Protein AF-A0A966K8R2-F1 (afdb_monomer_lite)

Secondary structure (DSSP, 8-state):
------HHHHHHHHHHHTTS--HHHHHHHHHHHHHT---HHHHHHHHHHTTSB-TTS-B-HHHHHHHHHHHHHHHHHHHTTS--

Foldseek 3Di:
DDPPPDPCVVLVVVLVVPPPDDLLRVQLVVQCVVVVDPDSVVSVVVCCVQQQAHPVRHGDPVSVVVSVVVVVVSVVVVVVVPPD

Radius of gyration: 14.48 Å; chains: 1; bounding box: 44×28×34 Å

pLDDT: mean 74.69, std 22.59, range [35.59, 97.81]

Sequence (84 aa):
MAVHITDDALTGGMLMFMRNTTARDWILRYIEMRHDINDPIEVLRIAQTADYIDQNSNVTVTGKLLFEFGMYDGVHKNNQHQFT

Structure (mmCIF, N/CA/C/O backbone):
data_AF-A0A966K8R2-F1
#
_entry.id   AF-A0A966K8R2-F1
#
loop_
_atom_site.group_PDB
_atom_site.id
_atom_site.type_symbol
_atom_site.label_atom_id
_atom_site.label_alt_id
_atom_site.label_comp_id
_atom_site.label_asym_id
_atom_site.label_entity_id
_atom_site.label_seq_id
_atom_site.pdbx_PDB_ins_code
_atom_site.Cartn_x
_atom_site.Cartn_y
_atom_site.Cartn_z
_atom_site.occupancy
_atom_site.B_iso_or_equiv
_atom_site.auth_seq_id
_atom_site.auth_comp_id
_atom_site.auth_asym_id
_atom_site.auth_atom_id
_atom_site.pdbx_PDB_model_num
ATOM 1 N N . MET A 1 1 ? 16.505 -17.537 -25.510 1.00 35.59 1 MET A N 1
ATOM 2 C CA . MET A 1 1 ? 17.470 -16.690 -24.781 1.00 35.59 1 MET A CA 1
ATOM 3 C C . MET A 1 1 ? 16.746 -16.178 -23.550 1.00 35.59 1 MET A C 1
ATOM 5 O O . MET A 1 1 ? 15.852 -15.361 -23.699 1.00 35.59 1 MET A O 1
ATOM 9 N N . ALA A 1 2 ? 17.006 -16.764 -22.381 1.00 36.84 2 ALA A N 1
ATOM 10 C CA . ALA A 1 2 ? 16.400 -16.307 -21.135 1.00 36.84 2 ALA A CA 1
ATOM 11 C C . ALA A 1 2 ? 17.167 -15.064 -20.676 1.00 36.84 2 ALA A C 1
ATOM 13 O O . ALA A 1 2 ? 18.382 -15.131 -20.488 1.00 36.84 2 ALA A O 1
ATOM 14 N N . VAL A 1 3 ? 16.483 -13.924 -20.575 1.00 44.75 3 VAL A N 1
ATOM 15 C CA . VAL A 1 3 ? 17.068 -12.715 -19.995 1.00 44.75 3 VAL A CA 1
ATOM 16 C C . VAL A 1 3 ? 17.179 -12.974 -18.499 1.00 44.75 3 VAL A C 1
ATOM 18 O O . VAL A 1 3 ? 16.187 -12.956 -17.778 1.00 44.75 3 VAL A O 1
ATOM 21 N N . HIS A 1 4 ? 18.390 -13.292 -18.055 1.00 41.56 4 HIS A N 1
ATOM 22 C CA . HIS A 1 4 ? 18.736 -13.380 -16.645 1.00 41.56 4 HIS A CA 1
ATOM 23 C C . HIS A 1 4 ? 18.797 -11.940 -16.120 1.00 41.56 4 HIS A C 1
ATOM 25 O O . HIS A 1 4 ? 19.834 -11.285 -16.196 1.00 41.56 4 HIS A O 1
ATOM 31 N N . ILE A 1 5 ? 17.654 -11.402 -15.692 1.00 49.16 5 ILE A N 1
ATOM 32 C CA . ILE A 1 5 ? 17.629 -10.155 -14.930 1.00 49.16 5 ILE A CA 1
ATOM 33 C C . ILE A 1 5 ? 18.048 -10.549 -13.518 1.00 49.16 5 ILE A C 1
ATOM 35 O O . ILE A 1 5 ? 17.291 -11.195 -12.804 1.00 49.16 5 ILE A O 1
ATOM 39 N N . THR A 1 6 ? 19.287 -10.241 -13.152 1.00 45.31 6 THR A N 1
ATOM 40 C CA . THR A 1 6 ? 19.785 -10.401 -11.786 1.00 45.31 6 THR A CA 1
ATOM 41 C C . THR A 1 6 ? 18.944 -9.548 -10.834 1.00 45.31 6 THR A C 1
ATOM 43 O O . THR A 1 6 ? 18.788 -8.344 -11.055 1.00 45.31 6 THR A O 1
ATOM 46 N N . ASP A 1 7 ? 18.424 -10.164 -9.767 1.00 50.00 7 ASP A N 1
ATOM 47 C CA . ASP A 1 7 ? 17.666 -9.524 -8.679 1.00 50.00 7 ASP A CA 1
ATOM 48 C C . ASP A 1 7 ? 18.357 -8.261 -8.117 1.00 50.00 7 ASP A C 1
ATOM 50 O O . ASP A 1 7 ? 17.701 -7.319 -7.663 1.00 50.00 7 ASP A O 1
ATOM 54 N N . ASP A 1 8 ? 19.683 -8.177 -8.226 1.00 44.28 8 ASP A N 1
ATOM 55 C CA . ASP A 1 8 ? 20.492 -7.042 -7.775 1.00 44.28 8 ASP A CA 1
ATOM 56 C C . ASP A 1 8 ? 20.249 -5.749 -8.572 1.00 44.28 8 ASP A C 1
ATOM 58 O O . ASP A 1 8 ? 20.300 -4.652 -8.010 1.00 44.28 8 ASP A O 1
ATOM 62 N N . ALA A 1 9 ? 19.929 -5.845 -9.868 1.00 41.62 9 ALA A N 1
ATOM 63 C CA . ALA A 1 9 ? 19.665 -4.672 -10.707 1.00 41.62 9 ALA A CA 1
ATOM 64 C C . ALA A 1 9 ? 18.292 -4.048 -10.406 1.00 41.62 9 ALA A C 1
ATOM 66 O O . ALA A 1 9 ? 18.136 -2.824 -10.440 1.00 41.62 9 ALA A O 1
ATOM 67 N N . LEU A 1 10 ? 17.312 -4.886 -10.053 1.00 48.56 10 LEU A N 1
ATOM 68 C CA . LEU A 1 10 ? 16.002 -4.449 -9.575 1.00 48.56 10 LEU A CA 1
ATOM 69 C C . LEU A 1 10 ? 16.123 -3.825 -8.180 1.00 48.56 10 LEU A C 1
ATOM 71 O O . LEU A 1 10 ? 15.570 -2.757 -7.934 1.00 48.56 10 LEU A O 1
ATOM 75 N N . THR A 1 11 ? 16.918 -4.426 -7.295 1.00 49.00 11 THR A N 1
ATOM 76 C CA . THR A 1 11 ? 17.059 -3.973 -5.904 1.00 49.00 11 THR A CA 1
ATOM 77 C C . THR A 1 11 ? 17.866 -2.670 -5.791 1.00 49.00 11 THR A C 1
ATOM 79 O O . THR A 1 11 ? 17.444 -1.736 -5.107 1.00 49.00 11 THR A O 1
ATOM 82 N N . GLY A 1 12 ? 18.988 -2.546 -6.511 1.00 42.00 12 GLY A N 1
ATOM 83 C CA . GLY A 1 12 ? 19.845 -1.351 -6.499 1.00 42.00 12 GLY A CA 1
ATOM 84 C C . GLY A 1 12 ? 19.254 -0.144 -7.240 1.00 42.00 12 GLY A C 1
ATOM 85 O O . GLY A 1 12 ? 19.363 0.988 -6.765 1.00 42.00 12 GLY A O 1
ATOM 86 N N . GLY A 1 13 ? 18.571 -0.373 -8.369 1.00 45.84 13 GLY A N 1
ATOM 87 C CA . GLY A 1 13 ? 17.874 0.680 -9.120 1.00 45.84 13 GLY A CA 1
ATOM 88 C C . GLY A 1 13 ? 16.640 1.222 -8.389 1.00 45.84 13 GLY A C 1
ATOM 89 O O . GLY A 1 13 ? 16.383 2.428 -8.418 1.00 45.84 13 GLY A O 1
ATOM 90 N N . MET A 1 14 ? 15.919 0.360 -7.664 1.00 49.88 14 MET A N 1
ATOM 91 C CA . MET A 1 14 ? 14.810 0.775 -6.801 1.00 49.88 14 MET A CA 1
ATOM 92 C C . MET A 1 14 ? 15.283 1.646 -5.628 1.00 49.88 14 MET A C 1
ATOM 94 O O . MET A 1 14 ? 14.626 2.635 -5.310 1.00 49.88 14 MET A O 1
ATOM 98 N N . LEU A 1 15 ? 16.437 1.344 -5.020 1.00 47.09 15 LEU A N 1
ATOM 99 C CA . LEU A 1 15 ? 16.974 2.083 -3.866 1.00 47.09 15 LEU A CA 1
ATOM 100 C C . LEU A 1 15 ? 17.353 3.544 -4.183 1.00 47.09 15 LEU A C 1
ATOM 102 O O . LEU A 1 15 ? 17.207 4.407 -3.317 1.00 47.09 15 LEU A O 1
ATOM 106 N N . MET A 1 16 ? 17.784 3.862 -5.411 1.00 42.75 16 MET A N 1
ATOM 107 C CA . MET A 1 16 ? 18.070 5.254 -5.807 1.00 42.75 16 MET A CA 1
ATOM 108 C C . MET A 1 16 ? 16.805 6.099 -6.029 1.00 42.75 16 MET A C 1
ATOM 110 O O . MET A 1 16 ? 16.830 7.303 -5.770 1.00 42.75 16 MET A O 1
ATOM 114 N N . PHE A 1 17 ? 15.684 5.495 -6.436 1.00 48.06 17 PHE A N 1
ATOM 115 C CA . PHE A 1 17 ? 14.414 6.210 -6.638 1.00 48.06 17 PHE A CA 1
ATOM 116 C C . PHE A 1 17 ? 13.666 6.521 -5.325 1.00 48.06 17 PHE A C 1
ATOM 118 O O . PHE A 1 17 ? 12.828 7.423 -5.274 1.00 48.06 17 PHE A O 1
ATOM 125 N N . MET A 1 18 ? 13.985 5.828 -4.227 1.00 52.12 18 MET A N 1
ATOM 126 C CA . MET A 1 18 ? 13.260 5.944 -2.951 1.00 52.12 18 MET A CA 1
ATOM 127 C C . MET A 1 18 ? 13.642 7.150 -2.086 1.00 52.12 18 MET A C 1
ATOM 129 O O . MET A 1 18 ? 12.993 7.399 -1.075 1.00 52.12 18 MET A O 1
ATOM 133 N N . ARG A 1 19 ? 14.654 7.942 -2.458 1.00 47.78 19 ARG A N 1
ATOM 134 C CA . ARG A 1 19 ? 15.057 9.112 -1.655 1.00 47.78 19 ARG A CA 1
ATOM 135 C C . ARG A 1 19 ? 14.069 10.286 -1.711 1.00 47.78 19 ARG A C 1
ATOM 137 O O . ARG A 1 19 ? 14.192 11.190 -0.895 1.00 47.78 19 ARG A O 1
ATOM 144 N N . ASN A 1 20 ? 13.112 10.268 -2.644 1.00 54.41 20 ASN A N 1
ATOM 145 C CA . ASN A 1 20 ? 12.137 11.348 -2.848 1.00 54.41 20 ASN A CA 1
ATOM 146 C C . ASN A 1 20 ? 10.714 10.848 -3.183 1.00 54.41 20 ASN A C 1
ATOM 148 O O . ASN A 1 20 ? 9.897 11.608 -3.697 1.00 54.41 20 ASN A O 1
ATOM 152 N N . THR A 1 21 ? 10.427 9.566 -2.938 1.00 69.94 21 THR A N 1
ATOM 153 C CA . THR A 1 21 ? 9.134 8.945 -3.266 1.00 69.94 21 THR A CA 1
ATOM 154 C C . THR A 1 21 ? 8.189 9.045 -2.069 1.00 69.94 21 THR A C 1
ATOM 156 O O . THR A 1 21 ? 8.592 8.789 -0.934 1.00 69.94 21 THR A O 1
ATOM 159 N N . THR A 1 22 ? 6.929 9.427 -2.299 1.00 87.44 22 THR A N 1
ATOM 160 C CA . THR A 1 22 ? 5.932 9.480 -1.221 1.00 87.44 22 THR A CA 1
ATOM 161 C C . THR A 1 22 ? 5.555 8.067 -0.767 1.00 87.44 22 THR A C 1
ATOM 163 O O . THR A 1 22 ? 5.599 7.124 -1.557 1.00 87.44 22 THR A O 1
ATOM 166 N N . ALA A 1 23 ? 5.126 7.902 0.490 1.00 89.56 23 ALA A N 1
ATOM 167 C CA . ALA A 1 23 ? 4.671 6.600 0.989 1.00 89.56 23 ALA A CA 1
ATOM 168 C C . ALA A 1 23 ? 3.571 5.992 0.100 1.00 89.56 23 ALA A C 1
ATOM 170 O O . ALA A 1 23 ? 3.562 4.792 -0.149 1.00 89.56 23 ALA A O 1
ATOM 171 N N . ARG A 1 24 ? 2.685 6.834 -0.443 1.00 92.88 24 ARG A N 1
ATOM 172 C CA . ARG A 1 24 ? 1.620 6.421 -1.360 1.00 92.88 24 ARG A CA 1
ATOM 173 C C . ARG A 1 24 ? 2.179 5.805 -2.642 1.00 92.88 24 ARG A C 1
ATOM 175 O O . ARG A 1 24 ? 1.789 4.699 -2.998 1.00 92.88 24 ARG A O 1
ATOM 182 N N . ASP A 1 25 ? 3.084 6.507 -3.316 1.00 91.56 25 ASP A N 1
ATOM 183 C CA . ASP A 1 25 ? 3.642 6.048 -4.592 1.00 91.56 25 ASP A CA 1
ATOM 184 C C . ASP A 1 25 ? 4.479 4.781 -4.401 1.00 91.56 25 ASP A C 1
ATOM 186 O O . ASP A 1 25 ? 4.410 3.858 -5.210 1.00 91.56 25 ASP A O 1
ATOM 190 N N . TRP A 1 26 ? 5.205 4.699 -3.282 1.00 92.00 26 TRP A N 1
ATOM 191 C CA . TRP A 1 26 ? 5.941 3.496 -2.911 1.00 92.00 26 TRP A CA 1
ATOM 192 C C . TRP A 1 26 ? 5.007 2.295 -2.713 1.00 92.00 26 TRP A C 1
ATOM 194 O O . TRP A 1 26 ? 5.280 1.224 -3.247 1.00 92.00 26 TRP A O 1
ATOM 204 N N . ILE A 1 27 ? 3.885 2.468 -2.000 1.00 93.62 27 ILE A N 1
ATOM 205 C CA . ILE A 1 27 ? 2.897 1.400 -1.759 1.00 93.62 27 ILE A CA 1
ATOM 206 C C . ILE A 1 27 ? 2.279 0.915 -3.074 1.00 93.62 27 ILE A C 1
ATOM 208 O O . ILE A 1 27 ? 2.176 -0.291 -3.294 1.00 93.62 27 ILE A O 1
ATOM 212 N N . LEU A 1 28 ? 1.883 1.835 -3.959 1.00 93.69 28 LEU A N 1
ATOM 213 C CA . LEU A 1 28 ? 1.315 1.477 -5.262 1.00 93.69 28 LEU A CA 1
ATOM 214 C C . LEU A 1 28 ? 2.324 0.678 -6.094 1.00 93.69 28 LEU A C 1
ATOM 216 O O . LEU A 1 28 ? 2.004 -0.403 -6.582 1.00 93.69 28 LEU A O 1
ATOM 220 N N . ARG A 1 29 ? 3.573 1.147 -6.155 1.00 90.56 29 ARG A N 1
ATOM 221 C CA . ARG A 1 29 ? 4.653 0.458 -6.865 1.00 90.56 29 ARG A CA 1
ATOM 222 C C . ARG A 1 29 ? 4.966 -0.911 -6.265 1.00 90.56 29 ARG A C 1
ATOM 224 O O . ARG A 1 29 ? 5.194 -1.871 -6.995 1.00 90.56 29 ARG A O 1
ATOM 231 N N . TYR A 1 30 ? 4.963 -1.019 -4.938 1.00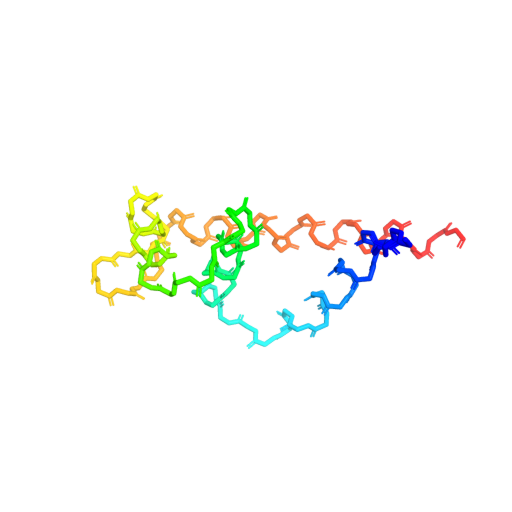 91.12 30 TYR A N 1
ATOM 232 C CA . TYR A 1 30 ? 5.141 -2.284 -4.230 1.00 91.12 30 TYR A CA 1
ATOM 233 C C . TYR A 1 30 ? 4.080 -3.312 -4.645 1.00 91.12 30 TYR A C 1
ATOM 235 O O . TYR A 1 30 ? 4.420 -4.465 -4.907 1.00 91.12 30 TYR A O 1
ATOM 243 N N . ILE A 1 31 ? 2.816 -2.896 -4.754 1.00 92.56 31 ILE A N 1
ATOM 244 C CA . ILE A 1 31 ? 1.712 -3.764 -5.183 1.00 92.56 31 ILE A CA 1
ATOM 245 C C . ILE A 1 31 ? 1.849 -4.144 -6.659 1.00 92.56 31 ILE A C 1
ATOM 247 O O . ILE A 1 31 ? 1.746 -5.331 -6.963 1.00 92.56 31 ILE A O 1
ATOM 251 N N . GLU A 1 32 ? 2.124 -3.178 -7.546 1.00 91.69 32 GLU A N 1
ATOM 252 C CA . GLU A 1 32 ? 2.382 -3.425 -8.977 1.00 91.69 32 GLU A CA 1
ATOM 253 C C . GLU A 1 32 ? 3.391 -4.559 -9.159 1.00 91.69 32 GLU A C 1
ATOM 255 O O . GLU A 1 32 ? 3.118 -5.541 -9.841 1.00 91.69 32 GLU A O 1
ATOM 260 N N . MET A 1 33 ? 4.537 -4.461 -8.481 1.00 88.25 33 MET A N 1
ATOM 261 C CA . MET A 1 33 ? 5.623 -5.430 -8.616 1.00 88.25 33 MET A CA 1
ATOM 262 C C . MET A 1 33 ? 5.311 -6.763 -7.937 1.00 88.25 33 MET A C 1
ATOM 264 O O . MET A 1 33 ? 5.635 -7.819 -8.472 1.00 88.25 33 MET A O 1
ATOM 268 N N . ARG A 1 34 ? 4.688 -6.740 -6.752 1.00 88.12 34 ARG A N 1
ATOM 269 C CA . ARG A 1 34 ? 4.378 -7.962 -5.995 1.00 88.12 34 ARG A CA 1
ATOM 270 C C . ARG A 1 34 ? 3.329 -8.827 -6.689 1.00 88.12 34 ARG A C 1
ATOM 272 O O . ARG A 1 34 ? 3.341 -10.042 -6.506 1.00 88.12 34 ARG A O 1
ATOM 279 N N . HIS A 1 35 ? 2.422 -8.204 -7.433 1.00 86.38 35 HIS A N 1
ATOM 280 C CA . HIS A 1 35 ? 1.315 -8.884 -8.097 1.00 86.38 35 HIS A CA 1
ATOM 281 C C . HIS A 1 35 ? 1.460 -8.958 -9.626 1.00 86.38 35 HIS A C 1
ATOM 283 O O . HIS A 1 35 ? 0.610 -9.579 -10.256 1.00 86.38 35 HIS A O 1
ATOM 289 N N . ASP A 1 36 ? 2.516 -8.370 -10.205 1.00 90.75 36 ASP A N 1
ATOM 290 C CA . ASP A 1 36 ? 2.736 -8.245 -11.658 1.00 90.75 36 ASP A CA 1
ATOM 291 C C . ASP A 1 36 ? 1.540 -7.597 -12.387 1.00 90.75 36 ASP A C 1
ATOM 293 O O . ASP A 1 36 ? 1.051 -8.070 -13.414 1.00 90.75 36 ASP A O 1
ATOM 297 N N . ILE A 1 37 ? 1.018 -6.511 -11.805 1.00 91.06 37 ILE A N 1
ATOM 298 C CA . ILE A 1 37 ? -0.164 -5.790 -12.299 1.00 91.06 37 ILE A CA 1
ATOM 299 C C . ILE A 1 37 ? 0.274 -4.477 -12.940 1.00 91.06 37 ILE A C 1
ATOM 301 O O . ILE A 1 37 ? 0.932 -3.657 -12.305 1.00 91.06 37 ILE A O 1
ATOM 305 N N . ASN A 1 38 ? -0.168 -4.253 -14.180 1.00 90.81 38 ASN A N 1
ATOM 306 C CA . ASN A 1 38 ? 0.088 -3.022 -14.934 1.00 90.81 38 ASN A CA 1
ATOM 307 C C . ASN A 1 38 ? -1.135 -2.085 -15.023 1.00 90.81 38 ASN A C 1
ATOM 309 O O . ASN A 1 38 ? -1.034 -1.031 -15.647 1.00 90.81 38 ASN A O 1
ATOM 313 N N . ASP A 1 39 ? -2.284 -2.452 -14.437 1.00 95.06 39 ASP A N 1
ATOM 314 C CA . ASP A 1 39 ? -3.483 -1.604 -14.363 1.00 95.06 39 ASP A CA 1
ATOM 315 C C . ASP A 1 39 ? -3.501 -0.777 -13.058 1.00 95.06 39 ASP A C 1
ATOM 317 O O . ASP A 1 39 ? -3.723 -1.336 -11.978 1.00 95.06 39 ASP A O 1
ATOM 321 N N . PRO A 1 40 ? -3.342 0.560 -13.122 1.00 91.50 40 PRO A N 1
ATOM 322 C CA . PRO A 1 40 ? -3.332 1.421 -11.939 1.00 91.50 40 PRO A CA 1
ATOM 323 C C . PRO A 1 40 ? -4.626 1.378 -11.115 1.00 91.50 40 PRO A C 1
ATOM 325 O O . PRO A 1 40 ? -4.590 1.592 -9.900 1.00 91.50 40 PRO A O 1
ATOM 328 N N . ILE A 1 41 ? -5.777 1.120 -11.749 1.00 95.31 41 ILE A N 1
ATOM 329 C CA . ILE A 1 41 ? -7.069 1.038 -11.053 1.00 95.31 41 ILE A CA 1
ATOM 330 C C . ILE A 1 41 ? -7.101 -0.218 -10.187 1.00 95.31 41 ILE A C 1
ATOM 332 O O . ILE A 1 41 ? -7.528 -0.172 -9.031 1.00 95.31 41 ILE A O 1
ATOM 336 N N . GLU A 1 42 ? -6.619 -1.337 -10.723 1.00 96.00 42 GLU A N 1
ATOM 337 C CA . GLU A 1 42 ? -6.552 -2.593 -9.988 1.00 96.00 42 GLU A CA 1
ATOM 338 C C . GLU A 1 42 ? -5.553 -2.520 -8.826 1.00 96.00 42 GLU A C 1
ATOM 340 O O . GLU A 1 42 ? -5.874 -2.946 -7.715 1.00 96.00 42 GLU A O 1
ATOM 345 N N . VAL A 1 43 ? -4.395 -1.891 -9.040 1.00 96.38 43 VAL A N 1
ATOM 346 C CA . VAL A 1 43 ? -3.393 -1.640 -7.990 1.00 96.38 43 VAL A CA 1
ATOM 347 C C . VAL A 1 43 ? -3.993 -0.814 -6.852 1.00 96.38 43 VAL A C 1
ATOM 349 O O . VAL A 1 43 ? -3.875 -1.190 -5.684 1.00 96.38 43 VAL A O 1
ATOM 352 N N . LEU A 1 44 ? -4.684 0.287 -7.172 1.00 95.69 44 LEU A N 1
ATOM 353 C CA . LEU A 1 44 ? -5.343 1.123 -6.167 1.00 95.69 44 LEU A CA 1
ATOM 354 C C . LEU A 1 44 ? -6.428 0.342 -5.415 1.00 95.69 44 LEU A C 1
ATOM 356 O O . LEU A 1 44 ? -6.515 0.438 -4.192 1.00 95.69 44 LEU A O 1
ATOM 360 N N . ARG A 1 45 ? -7.220 -0.473 -6.121 1.00 96.62 45 ARG A N 1
ATOM 361 C CA . ARG A 1 45 ? -8.251 -1.319 -5.508 1.00 96.62 45 ARG A CA 1
ATOM 362 C C . ARG A 1 45 ? -7.647 -2.312 -4.518 1.00 96.62 45 ARG A C 1
ATOM 364 O O . ARG A 1 45 ? -8.209 -2.509 -3.441 1.00 96.62 45 ARG A O 1
ATOM 371 N N . ILE A 1 46 ? -6.513 -2.926 -4.850 1.00 96.62 46 ILE A N 1
ATOM 372 C CA . ILE A 1 46 ? -5.792 -3.828 -3.941 1.00 96.62 46 ILE A CA 1
ATOM 373 C C . ILE A 1 46 ? -5.263 -3.051 -2.735 1.00 96.62 46 ILE A C 1
ATOM 375 O O . ILE A 1 46 ? -5.473 -3.485 -1.604 1.00 96.62 46 ILE A O 1
ATOM 379 N N . ALA A 1 47 ? -4.658 -1.880 -2.957 1.00 96.69 47 ALA A N 1
ATOM 380 C CA . ALA A 1 47 ? -4.164 -1.023 -1.880 1.00 96.69 47 ALA A CA 1
ATOM 381 C C . ALA A 1 47 ? -5.277 -0.637 -0.893 1.00 96.69 47 ALA A C 1
ATOM 383 O O . ALA A 1 47 ? -5.054 -0.635 0.316 1.00 96.69 47 ALA 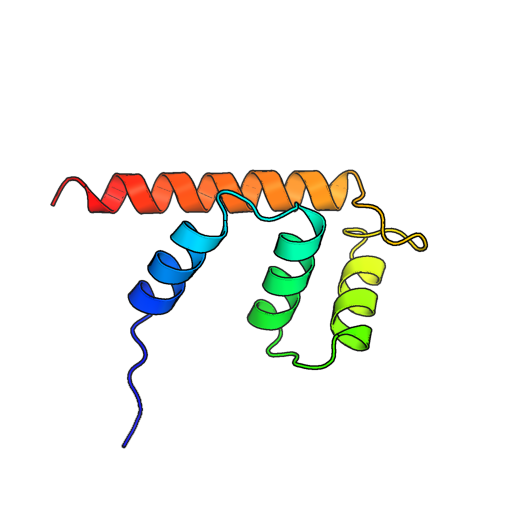A O 1
ATOM 384 N N . GLN A 1 48 ? -6.478 -0.358 -1.405 1.00 97.75 48 GLN A N 1
ATOM 385 C CA . GLN A 1 48 ? -7.659 -0.048 -0.600 1.00 97.75 48 GLN A CA 1
ATOM 386 C C . GLN A 1 48 ? -8.236 -1.271 0.108 1.00 97.75 48 GLN A C 1
ATOM 388 O O . GLN A 1 48 ? -8.585 -1.202 1.282 1.00 97.75 48 GLN A O 1
ATOM 393 N N . THR A 1 49 ? -8.295 -2.413 -0.578 1.00 97.31 49 THR A N 1
ATOM 394 C CA . THR A 1 49 ? -8.780 -3.673 0.006 1.00 97.31 49 THR A CA 1
ATOM 395 C C . THR A 1 49 ? -7.882 -4.141 1.155 1.00 97.31 49 THR A C 1
ATOM 397 O O . THR A 1 49 ? -8.371 -4.712 2.125 1.00 97.31 49 THR A O 1
ATOM 400 N N . ALA A 1 50 ? -6.578 -3.878 1.060 1.00 95.62 50 ALA A N 1
ATOM 401 C CA . ALA A 1 50 ? -5.590 -4.201 2.084 1.00 95.62 50 ALA A CA 1
ATOM 402 C C . ALA A 1 50 ? -5.449 -3.126 3.182 1.00 95.62 50 ALA A C 1
ATOM 404 O O . ALA A 1 50 ? -4.566 -3.249 4.028 1.00 95.62 50 ALA A O 1
ATOM 405 N N . ASP A 1 51 ? -6.287 -2.081 3.168 1.00 97.75 51 ASP A N 1
ATOM 406 C CA . ASP A 1 51 ? -6.234 -0.950 4.103 1.00 97.75 51 ASP A CA 1
ATOM 407 C C . ASP A 1 51 ? -4.891 -0.199 4.085 1.00 97.75 51 ASP A C 1
ATOM 409 O O . ASP A 1 51 ? -4.523 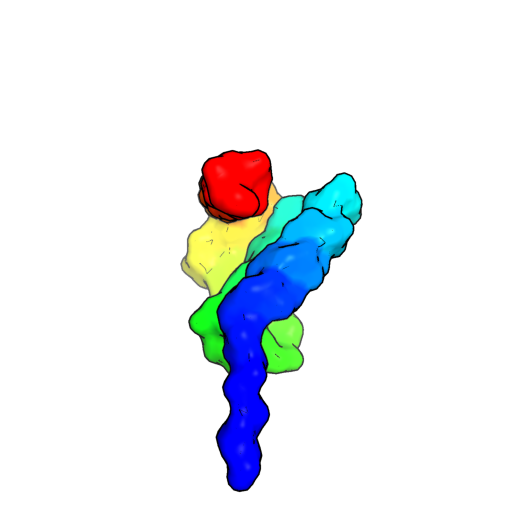0.428 5.064 1.00 97.75 51 ASP A O 1
ATOM 413 N N . TYR A 1 52 ? -4.118 -0.213 2.996 1.00 97.25 52 TYR A N 1
ATOM 414 C CA . TYR A 1 52 ? -2.898 0.606 2.897 1.00 97.25 52 TYR A CA 1
ATOM 415 C C . TYR A 1 52 ? -3.199 2.049 2.480 1.00 97.25 52 TYR A C 1
ATOM 417 O O . TYR A 1 52 ? -2.497 2.986 2.872 1.00 97.25 52 TYR A O 1
ATOM 425 N N . ILE A 1 53 ? -4.252 2.223 1.683 1.00 97.25 53 ILE A N 1
ATOM 426 C CA . ILE A 1 53 ? -4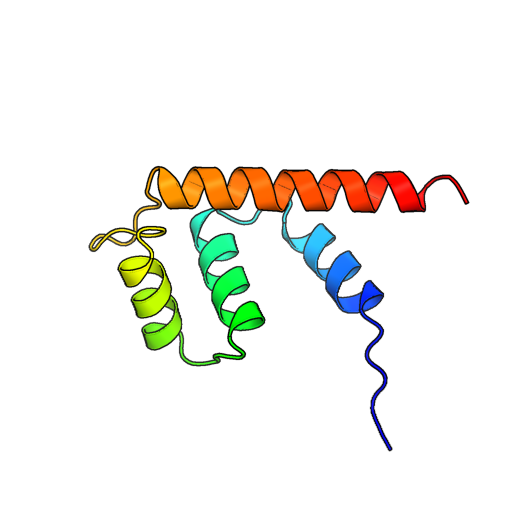.751 3.507 1.195 1.00 97.25 53 ILE A CA 1
ATOM 427 C C . ILE A 1 53 ? -6.259 3.562 1.461 1.00 97.25 53 ILE A C 1
ATOM 429 O O . ILE A 1 53 ? -6.951 2.579 1.234 1.00 97.25 53 ILE A O 1
ATOM 433 N N . ASP A 1 54 ? -6.787 4.690 1.931 1.00 96.62 54 ASP A N 1
ATOM 434 C CA . ASP A 1 54 ? -8.226 4.844 2.166 1.00 96.62 54 ASP A CA 1
ATOM 435 C C . ASP A 1 54 ? -9.012 5.169 0.874 1.00 96.62 54 ASP A C 1
ATOM 437 O O . ASP A 1 54 ? -8.470 5.319 -0.229 1.00 96.62 54 ASP A O 1
ATOM 441 N N . GLN A 1 55 ? -10.333 5.305 0.997 1.00 94.69 55 GLN A N 1
ATOM 442 C CA . GLN A 1 55 ? -11.209 5.668 -0.125 1.00 94.69 55 GLN A CA 1
ATOM 443 C C . GLN A 1 55 ? -10.901 7.057 -0.711 1.00 94.69 55 GLN A C 1
ATOM 445 O O . GLN A 1 55 ? -11.198 7.318 -1.876 1.00 94.69 55 GLN A O 1
ATOM 450 N N . ASN A 1 56 ? -10.251 7.924 0.065 1.00 95.62 56 ASN A N 1
ATOM 451 C CA . ASN A 1 56 ? -9.876 9.283 -0.306 1.00 95.62 56 ASN A CA 1
ATOM 452 C C . ASN A 1 56 ? -8.443 9.351 -0.860 1.00 95.62 56 ASN A C 1
ATOM 454 O O . ASN A 1 56 ? -7.915 10.440 -1.076 1.00 95.62 56 ASN A O 1
ATOM 458 N N . SER A 1 57 ? -7.817 8.198 -1.125 1.00 90.38 57 SER A N 1
ATOM 459 C CA . SER A 1 57 ? -6.434 8.078 -1.592 1.00 90.38 57 SER A CA 1
ATOM 460 C C . SER A 1 57 ? -5.363 8.556 -0.600 1.00 90.38 57 SER A C 1
ATOM 462 O O . SER A 1 57 ? -4.222 8.787 -1.014 1.00 90.38 57 SER A O 1
ATOM 464 N N . ASN A 1 58 ? -5.681 8.658 0.694 1.00 96.00 58 ASN A N 1
ATOM 465 C CA . ASN A 1 58 ? -4.702 8.940 1.743 1.00 96.00 58 ASN A CA 1
ATOM 466 C C . ASN A 1 58 ? -4.053 7.653 2.252 1.00 96.00 58 ASN A C 1
ATOM 468 O O . ASN A 1 58 ? -4.681 6.599 2.302 1.00 96.00 58 ASN A O 1
ATOM 472 N N . VAL A 1 59 ? -2.800 7.748 2.699 1.00 96.19 59 VAL A N 1
ATOM 473 C CA . VAL A 1 59 ? -2.106 6.619 3.335 1.00 96.19 59 VAL A CA 1
ATOM 474 C C . VAL A 1 59 ? -2.636 6.423 4.756 1.00 96.19 59 VAL A C 1
ATOM 476 O O . VAL A 1 59 ? -2.591 7.345 5.578 1.00 96.19 59 VAL A O 1
ATOM 479 N N . THR A 1 60 ? -3.100 5.213 5.053 1.00 97.81 60 THR A N 1
ATOM 480 C CA . THR A 1 60 ? -3.606 4.829 6.379 1.00 97.81 60 THR A CA 1
ATOM 481 C C . THR A 1 60 ? -2.459 4.600 7.372 1.00 97.81 60 THR A C 1
ATOM 483 O O . THR A 1 60 ? -1.277 4.714 7.042 1.00 97.81 60 THR A O 1
ATOM 486 N N . VAL A 1 61 ? -2.784 4.235 8.615 1.00 96.44 61 VAL A N 1
ATOM 487 C CA . VAL A 1 61 ? -1.773 3.778 9.585 1.00 96.44 61 VAL A CA 1
ATOM 488 C C . VAL A 1 61 ? -1.102 2.487 9.106 1.00 96.44 61 VAL A C 1
ATOM 490 O O . VAL A 1 61 ? 0.122 2.383 9.149 1.00 96.44 61 VAL A O 1
ATOM 493 N N . THR A 1 62 ? -1.881 1.540 8.586 1.00 96.12 62 THR A N 1
ATOM 494 C CA . THR A 1 62 ? -1.385 0.259 8.069 1.00 96.12 62 THR A CA 1
ATOM 495 C C . THR A 1 62 ? -0.429 0.467 6.891 1.00 96.12 62 THR A C 1
ATOM 497 O O . THR A 1 62 ? 0.645 -0.132 6.848 1.00 96.12 62 THR A O 1
ATOM 500 N N . GLY A 1 63 ? -0.760 1.387 5.978 1.00 95.62 63 GLY A N 1
ATOM 501 C CA . GLY A 1 63 ? 0.113 1.766 4.867 1.00 95.62 63 GLY A CA 1
ATOM 502 C C . GLY A 1 63 ? 1.416 2.431 5.321 1.00 95.62 63 GLY A C 1
ATOM 503 O O . GLY A 1 63 ? 2.481 2.116 4.791 1.00 95.62 63 GLY A O 1
ATOM 504 N N . LYS A 1 64 ? 1.367 3.299 6.342 1.00 93.88 64 LYS A N 1
ATOM 505 C CA . LYS A 1 64 ? 2.575 3.914 6.925 1.00 93.88 64 LYS A CA 1
ATOM 506 C C . LYS A 1 64 ? 3.509 2.868 7.528 1.00 93.88 64 LYS A C 1
ATOM 508 O O . LYS A 1 64 ? 4.700 2.902 7.243 1.00 93.88 64 LYS A O 1
ATOM 513 N N . LEU A 1 65 ? 2.969 1.909 8.283 1.00 93.44 65 LEU A N 1
ATOM 514 C CA . LEU A 1 65 ? 3.758 0.814 8.856 1.00 93.44 65 LEU A CA 1
ATOM 515 C C . LEU A 1 65 ? 4.418 -0.039 7.768 1.00 93.44 65 LEU A C 1
ATOM 517 O O . LEU A 1 65 ? 5.606 -0.337 7.860 1.00 93.44 65 LEU A O 1
ATOM 521 N N . LEU A 1 66 ? 3.678 -0.397 6.713 1.00 91.69 66 LEU A N 1
ATOM 522 C CA . LEU A 1 66 ? 4.237 -1.129 5.573 1.00 91.69 66 LEU A CA 1
ATOM 523 C C . LEU A 1 66 ? 5.404 -0.363 4.931 1.00 91.69 66 LEU A C 1
ATOM 525 O O . LEU A 1 66 ? 6.451 -0.953 4.663 1.00 91.69 66 LEU A O 1
ATOM 529 N N . PHE A 1 67 ? 5.227 0.940 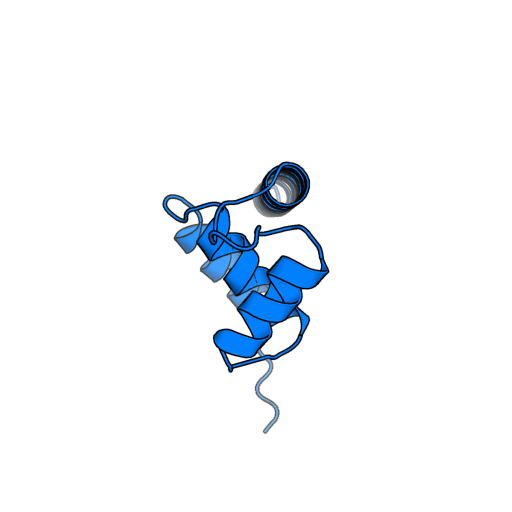4.705 1.00 90.12 67 PHE A N 1
ATOM 530 C CA . PHE A 1 67 ? 6.266 1.798 4.146 1.00 90.12 67 PHE A CA 1
ATOM 531 C C . PHE A 1 67 ? 7.511 1.845 5.046 1.00 90.12 67 PHE A C 1
ATOM 533 O O . PHE A 1 67 ? 8.622 1.636 4.566 1.00 90.12 67 PHE A O 1
ATOM 540 N N . GLU A 1 68 ? 7.342 2.045 6.354 1.00 87.19 68 GLU A N 1
ATOM 541 C CA . GLU A 1 68 ? 8.447 2.071 7.321 1.00 87.19 68 GLU A CA 1
ATOM 542 C C . GLU A 1 68 ? 9.227 0.746 7.350 1.00 87.19 68 GLU A C 1
ATOM 544 O O . GLU A 1 68 ? 10.460 0.758 7.291 1.00 87.19 68 GLU A O 1
ATOM 549 N N . PHE A 1 69 ? 8.537 -0.402 7.357 1.00 83.50 69 PHE A N 1
ATOM 550 C CA . PHE A 1 69 ? 9.189 -1.716 7.294 1.00 83.50 69 PHE A CA 1
ATOM 551 C C . PHE A 1 69 ? 9.910 -1.956 5.966 1.00 83.50 69 PHE A C 1
ATOM 553 O O . PHE A 1 69 ? 11.029 -2.472 5.961 1.00 83.50 69 PHE A O 1
ATOM 560 N N . GLY A 1 70 ? 9.297 -1.567 4.845 1.00 79.94 70 GLY A N 1
ATOM 561 C CA . GLY A 1 70 ? 9.903 -1.692 3.520 1.00 79.94 70 GLY A CA 1
ATOM 562 C C . GLY A 1 70 ? 11.190 -0.878 3.388 1.00 79.94 70 GLY A C 1
ATOM 563 O O . GLY A 1 70 ? 12.185 -1.361 2.846 1.00 79.94 70 GLY A O 1
ATOM 564 N N . MET A 1 71 ? 11.206 0.329 3.957 1.00 73.31 71 MET A N 1
ATOM 565 C CA . MET A 1 71 ? 12.405 1.164 4.011 1.00 73.31 71 MET A CA 1
ATOM 566 C C . MET A 1 71 ? 13.471 0.579 4.949 1.00 73.31 71 MET A C 1
ATOM 568 O O . MET A 1 71 ? 14.658 0.628 4.628 1.00 73.31 71 MET A O 1
ATOM 572 N N . TYR A 1 72 ? 13.074 -0.015 6.079 1.00 67.88 72 TYR A N 1
ATOM 573 C CA . TYR A 1 72 ? 14.006 -0.636 7.024 1.00 67.88 72 TYR A CA 1
ATOM 574 C C . TYR A 1 72 ? 14.724 -1.863 6.432 1.00 67.88 72 TYR A C 1
ATOM 576 O O . TYR A 1 72 ? 15.947 -1.959 6.560 1.00 67.88 72 TYR A O 1
ATOM 584 N N . ASP A 1 73 ? 14.018 -2.764 5.735 1.00 59.47 73 ASP A N 1
ATOM 585 C CA . ASP A 1 73 ? 14.635 -3.912 5.034 1.00 59.47 73 ASP A CA 1
ATOM 586 C C . ASP A 1 73 ? 15.600 -3.447 3.925 1.00 59.47 73 ASP A C 1
ATOM 588 O O . ASP A 1 73 ? 16.712 -3.965 3.789 1.00 59.47 73 ASP A O 1
ATOM 592 N N . GLY A 1 74 ? 15.233 -2.386 3.196 1.00 55.25 74 GLY A N 1
ATOM 593 C CA . GLY A 1 74 ? 16.100 -1.757 2.195 1.00 55.25 74 GLY A CA 1
ATOM 594 C C . GLY A 1 74 ? 17.411 -1.201 2.771 1.00 55.25 74 GLY A C 1
ATOM 595 O O . GLY A 1 74 ? 18.462 -1.316 2.139 1.00 55.25 74 GLY A O 1
ATOM 596 N N . VAL A 1 75 ? 17.385 -0.646 3.989 1.00 55.53 75 VAL A N 1
ATOM 597 C CA . VAL A 1 75 ? 18.588 -0.142 4.681 1.00 55.53 75 VAL A CA 1
ATOM 598 C C . VAL A 1 75 ? 19.507 -1.284 5.132 1.00 55.53 75 VAL A C 1
ATOM 600 O O . VAL A 1 75 ? 20.727 -1.179 4.996 1.00 55.53 75 VAL A O 1
ATOM 603 N N . HIS A 1 76 ? 18.953 -2.396 5.622 1.00 48.91 76 HIS A N 1
ATOM 604 C CA . HIS A 1 76 ? 19.756 -3.525 6.112 1.00 48.91 76 HIS A CA 1
ATOM 605 C C . HIS A 1 76 ? 20.459 -4.275 4.979 1.00 48.91 76 HIS A C 1
ATOM 607 O O . HIS A 1 76 ? 21.632 -4.626 5.115 1.00 48.91 76 HIS A O 1
ATOM 613 N N . LYS A 1 77 ? 19.791 -4.448 3.833 1.00 50.00 77 LYS A N 1
ATOM 614 C CA . LYS A 1 77 ? 20.388 -5.082 2.646 1.00 50.00 77 LYS A CA 1
ATOM 615 C C . LYS A 1 77 ? 21.497 -4.243 2.006 1.00 50.00 77 LYS A C 1
ATOM 617 O O . LYS A 1 77 ? 22.437 -4.803 1.447 1.00 50.00 77 LYS A O 1
ATOM 622 N N . ASN A 1 78 ? 21.433 -2.916 2.122 1.00 49.22 78 ASN A N 1
ATOM 623 C CA . ASN A 1 78 ? 22.471 -2.019 1.607 1.00 49.22 78 ASN A CA 1
ATOM 624 C C . ASN A 1 78 ? 23.752 -2.065 2.465 1.00 49.22 78 A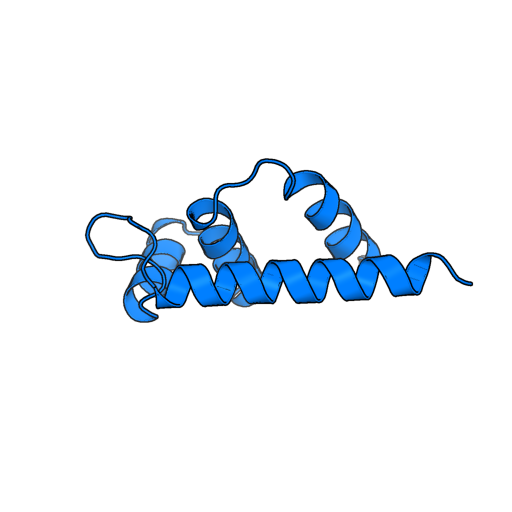SN A C 1
ATOM 626 O O . ASN A 1 78 ? 24.860 -2.117 1.936 1.00 49.22 78 ASN A O 1
ATOM 630 N N . ASN A 1 79 ? 23.618 -2.146 3.792 1.00 47.47 79 ASN A N 1
ATOM 631 C CA . ASN A 1 79 ? 24.780 -2.213 4.687 1.00 47.47 79 ASN A CA 1
ATOM 632 C C . ASN A 1 79 ? 25.522 -3.558 4.637 1.00 47.47 79 ASN A C 1
ATOM 634 O O . ASN A 1 79 ? 26.692 -3.616 5.007 1.00 47.47 79 ASN A O 1
ATOM 638 N N . GLN A 1 80 ? 24.882 -4.633 4.169 1.00 49.34 80 GLN A N 1
ATOM 639 C CA . GLN A 1 80 ? 25.544 -5.930 3.979 1.00 49.34 80 GLN A CA 1
ATOM 640 C C . GLN A 1 80 ? 26.376 -6.012 2.690 1.00 49.34 80 GLN A C 1
ATOM 642 O O . GLN A 1 80 ? 27.246 -6.870 2.600 1.00 49.34 80 GLN A O 1
ATOM 647 N N . HIS A 1 81 ? 26.178 -5.099 1.735 1.00 46.31 81 HIS A N 1
ATOM 648 C CA . HIS A 1 81 ? 26.965 -5.036 0.497 1.00 46.31 81 HIS A CA 1
ATOM 649 C C . HIS A 1 81 ? 28.232 -4.166 0.598 1.00 46.31 81 HIS A C 1
ATOM 651 O O . HIS A 1 81 ? 28.995 -4.096 -0.359 1.00 46.31 81 HIS A O 1
ATOM 657 N N . GLN A 1 82 ? 28.479 -3.498 1.733 1.00 43.50 82 GLN A N 1
ATOM 658 C CA . GLN A 1 82 ? 29.642 -2.610 1.906 1.00 43.50 82 GLN A CA 1
ATOM 659 C C . GLN A 1 82 ? 30.833 -3.252 2.641 1.00 43.50 82 GLN A C 1
ATOM 661 O O . GLN A 1 82 ? 31.851 -2.588 2.824 1.00 43.50 82 GLN A O 1
ATOM 666 N N . PHE A 1 83 ? 30.735 -4.520 3.056 1.00 41.66 83 PHE A N 1
ATOM 667 C CA . PHE A 1 83 ? 31.780 -5.204 3.838 1.00 41.66 83 PHE A CA 1
ATOM 668 C C . PHE A 1 83 ? 32.364 -6.469 3.181 1.00 41.66 83 PHE A C 1
ATOM 670 O O . PHE A 1 83 ? 33.005 -7.261 3.872 1.00 41.66 83 PHE A O 1
ATOM 677 N N . THR A 1 84 ? 32.192 -6.659 1.872 1.00 39.34 84 THR A N 1
ATOM 678 C CA . THR A 1 84 ? 32.859 -7.732 1.104 1.00 39.34 84 THR A CA 1
ATOM 679 C C . THR A 1 84 ? 33.771 -7.170 0.037 1.00 39.34 84 THR A C 1
ATOM 681 O O . THR A 1 84 ? 33.282 -6.307 -0.726 1.00 39.34 84 THR A O 1
#